Protein AF-A0A3B3ZC01-F1 (afdb_monomer_lite)

Organism: NCBI:txid409849

Secondary structure (DSSP, 8-state):
-HHHHHHHHHHHHHHHHHHHHHHHHHHHHHTTSTTTS--SS------S----HHHHHHHHHHHT-HHHHHHHHHTT--TT---TTS--HHHHH--

Foldseek 3Di:
DVVVVVVVVVVVVVVVVVVVVVVVVVVVVVVPDPNNDDDPDDDPDPDPDDDDLQVVLLVCLLVVVVVVNVVSVVVPHDQCDADPVSDGSVNNVVD

Structure (mmCIF, N/CA/C/O backbone):
data_AF-A0A3B3ZC01-F1
#
_entry.id   AF-A0A3B3ZC01-F1
#
loop_
_atom_site.group_PDB
_atom_site.id
_atom_site.type_symbol
_atom_site.label_atom_id
_atom_site.label_alt_id
_atom_site.label_comp_id
_atom_site.label_asym_id
_atom_site.label_entity_id
_atom_site.label_seq_id
_atom_site.pdbx_PDB_ins_code
_atom_site.Cartn_x
_atom_site.Cartn_y
_atom_site.Cartn_z
_atom_site.occupancy
_atom_site.B_iso_or_equiv
_atom_site.auth_seq_id
_atom_site.auth_comp_id
_atom_site.auth_asym_id
_atom_site.auth_atom_id
_atom_site.pdbx_PDB_model_num
ATOM 1 N N . MET A 1 1 ? 13.702 22.636 48.711 1.00 61.31 1 MET A N 1
ATOM 2 C CA . MET A 1 1 ? 13.964 21.980 47.406 1.00 61.31 1 MET A CA 1
ATOM 3 C C . MET A 1 1 ? 13.101 20.726 47.174 1.00 61.31 1 MET A C 1
ATOM 5 O O . MET A 1 1 ? 12.510 20.631 46.109 1.00 61.31 1 MET A O 1
ATOM 9 N N . ALA A 1 2 ? 12.923 19.815 48.145 1.00 56.75 2 ALA A N 1
ATOM 10 C CA . ALA A 1 2 ? 12.149 18.568 47.961 1.00 56.75 2 ALA A CA 1
ATOM 11 C C . ALA A 1 2 ? 10.627 18.730 47.691 1.00 56.75 2 ALA A C 1
ATOM 13 O O . ALA A 1 2 ? 10.056 17.978 46.905 1.00 56.75 2 ALA A O 1
ATOM 14 N N . LEU A 1 3 ? 9.960 19.737 48.273 1.00 59.44 3 LEU A N 1
ATOM 15 C CA . LEU A 1 3 ? 8.509 19.949 48.095 1.00 59.44 3 LEU A CA 1
ATOM 16 C C . LEU A 1 3 ? 8.112 20.369 46.665 1.00 59.44 3 LEU A C 1
ATOM 18 O O . LEU A 1 3 ? 7.061 19.965 46.170 1.00 59.44 3 LEU A O 1
ATOM 22 N N . LEU A 1 4 ? 8.965 21.129 45.969 1.00 62.72 4 LEU A N 1
ATOM 23 C CA . LEU A 1 4 ? 8.703 21.584 44.594 1.00 62.72 4 LEU A CA 1
ATOM 24 C C . LEU A 1 4 ? 8.810 20.441 43.572 1.00 62.72 4 LEU A C 1
ATOM 26 O O . LEU A 1 4 ? 8.013 20.376 42.636 1.00 62.72 4 LEU A O 1
ATOM 30 N N . VAL A 1 5 ? 9.742 19.503 43.777 1.00 62.34 5 VAL A N 1
ATOM 31 C CA . VAL A 1 5 ? 9.912 18.324 42.909 1.00 62.34 5 VAL A CA 1
ATOM 32 C C . VAL A 1 5 ? 8.715 17.375 43.020 1.00 62.34 5 VAL A C 1
ATOM 34 O O . VAL A 1 5 ? 8.249 16.872 41.995 1.00 62.34 5 VAL A O 1
ATOM 37 N N . ASN A 1 6 ? 8.160 17.193 44.225 1.00 59.75 6 ASN A N 1
ATOM 38 C CA . ASN A 1 6 ? 6.948 16.395 44.446 1.00 59.75 6 ASN A CA 1
ATOM 39 C C . ASN A 1 6 ? 5.703 17.031 43.816 1.00 59.75 6 ASN A C 1
ATOM 41 O O . ASN A 1 6 ? 4.911 16.332 43.187 1.00 59.75 6 ASN A O 1
ATOM 45 N N . LEU A 1 7 ? 5.549 18.358 43.896 1.00 60.75 7 LEU A N 1
ATOM 46 C CA . LEU A 1 7 ? 4.442 19.058 43.238 1.00 60.75 7 LEU A CA 1
ATOM 47 C C . LEU A 1 7 ? 4.520 18.938 41.706 1.00 60.75 7 LEU A C 1
ATOM 49 O O . LEU A 1 7 ? 3.498 18.790 41.038 1.00 60.75 7 LEU A O 1
ATOM 53 N N . HIS A 1 8 ? 5.731 18.973 41.144 1.00 59.97 8 HIS A N 1
ATOM 54 C CA . HIS A 1 8 ? 5.950 18.836 39.706 1.00 59.97 8 HIS A CA 1
ATOM 55 C C . HIS A 1 8 ? 5.734 17.394 39.211 1.00 59.97 8 HIS A C 1
ATOM 57 O O . HIS A 1 8 ? 5.148 17.196 38.145 1.00 59.97 8 HIS A O 1
ATOM 63 N N . HIS A 1 9 ? 6.144 16.384 39.988 1.00 59.25 9 HIS A N 1
ATOM 64 C CA . HIS A 1 9 ? 5.833 14.975 39.710 1.00 59.25 9 HIS A CA 1
ATOM 65 C C . HIS A 1 9 ? 4.328 14.692 39.811 1.00 59.25 9 HIS A C 1
ATOM 67 O O . HIS A 1 9 ? 3.765 14.073 38.910 1.00 59.25 9 HIS A O 1
ATOM 73 N N . ASN A 1 10 ? 3.653 15.229 40.830 1.00 59.44 10 ASN A N 1
ATOM 74 C CA . ASN A 1 10 ? 2.208 15.080 41.010 1.00 59.44 10 ASN A CA 1
ATOM 75 C C . ASN A 1 10 ? 1.408 15.783 39.889 1.00 59.44 10 ASN A C 1
ATOM 77 O O . ASN A 1 10 ? 0.513 15.194 39.284 1.00 59.44 10 ASN A O 1
ATOM 81 N N . ARG A 1 11 ? 1.805 17.006 39.496 1.00 60.34 11 ARG A N 1
ATOM 82 C CA . ARG A 1 11 ? 1.209 17.716 38.344 1.00 60.34 11 ARG A CA 1
ATOM 83 C C . ARG A 1 11 ? 1.417 16.988 37.015 1.00 60.34 11 ARG A C 1
ATOM 85 O O . ARG A 1 11 ? 0.533 17.040 36.161 1.00 60.34 11 ARG A O 1
ATOM 92 N N . ARG A 1 12 ? 2.562 16.326 36.810 1.00 60.12 12 ARG A N 1
ATOM 93 C CA . ARG A 1 12 ? 2.789 15.478 35.626 1.00 60.12 12 ARG A CA 1
ATOM 94 C C . ARG A 1 12 ? 1.875 14.250 35.648 1.00 60.12 12 ARG A C 1
ATOM 96 O O . ARG A 1 12 ? 1.235 13.983 34.637 1.00 60.12 12 ARG A O 1
ATOM 103 N N . GLY A 1 13 ? 1.736 13.570 36.788 1.00 62.28 13 GLY A N 1
ATOM 104 C CA . GLY A 1 13 ? 0.817 12.435 36.953 1.00 62.28 13 GLY A CA 1
ATOM 105 C C . GLY A 1 13 ? -0.644 12.781 36.639 1.00 62.28 13 GLY A C 1
ATOM 106 O O . GLY A 1 13 ? -1.289 12.072 35.868 1.00 62.28 13 GLY A O 1
ATOM 107 N N . MET A 1 14 ? -1.140 13.919 37.141 1.00 62.06 14 MET A N 1
ATOM 108 C CA . MET A 1 14 ? -2.505 14.398 36.869 1.00 62.06 14 MET A CA 1
ATOM 109 C C . MET A 1 14 ? -2.751 14.718 35.385 1.00 62.06 14 MET A C 1
ATOM 111 O O . MET A 1 14 ? -3.792 14.352 34.848 1.00 62.06 14 MET A O 1
ATOM 115 N N . LYS A 1 15 ? -1.792 15.350 34.691 1.00 64.19 15 LYS A N 1
ATOM 116 C CA . LYS A 1 15 ? -1.918 15.644 33.248 1.00 64.19 15 LYS A CA 1
ATOM 117 C C . LYS A 1 15 ? -1.956 14.377 32.386 1.00 64.19 15 LYS A C 1
ATOM 119 O O . LYS A 1 15 ? -2.673 14.333 31.391 1.00 64.19 15 LYS A O 1
ATOM 124 N N . MET A 1 16 ? -1.205 13.342 32.764 1.00 63.22 16 MET A N 1
ATOM 125 C CA . MET A 1 16 ? -1.214 12.061 32.044 1.00 63.22 16 MET A CA 1
ATOM 126 C C . MET A 1 16 ? -2.505 11.269 32.290 1.00 63.22 16 MET A C 1
ATOM 128 O O . MET A 1 16 ? -2.987 10.589 31.385 1.00 63.22 16 MET A O 1
ATOM 132 N N . ALA A 1 17 ? -3.082 11.371 33.492 1.00 69.81 17 ALA A N 1
ATOM 133 C CA . ALA A 1 17 ? -4.395 10.806 33.797 1.00 69.81 17 ALA A CA 1
ATOM 134 C C . ALA A 1 17 ? -5.510 11.493 32.987 1.00 69.81 17 ALA A C 1
ATOM 136 O O . ALA A 1 17 ? -6.351 10.807 32.410 1.00 69.81 17 ALA A O 1
ATOM 137 N N . ASP A 1 18 ? -5.446 12.819 32.850 1.00 82.75 18 ASP A N 1
ATOM 138 C CA . ASP A 1 18 ? -6.366 13.609 32.022 1.00 82.75 18 ASP A CA 1
ATOM 139 C C . ASP A 1 18 ? -6.279 13.231 30.529 1.00 82.75 18 ASP A C 1
ATOM 141 O O . ASP A 1 18 ? -7.299 13.003 29.880 1.00 82.75 18 ASP A O 1
ATOM 145 N N . ALA A 1 19 ? -5.071 13.049 29.982 1.00 87.62 19 ALA A N 1
ATOM 146 C CA . ALA A 1 19 ? -4.892 12.596 28.598 1.00 87.62 19 ALA A CA 1
ATOM 147 C C . ALA A 1 19 ? -5.476 11.189 28.348 1.00 87.62 19 ALA A C 1
ATOM 149 O O . ALA A 1 19 ? -6.144 10.962 27.336 1.00 87.62 19 ALA A O 1
ATOM 150 N N . LYS A 1 20 ? -5.264 10.246 29.279 1.00 90.69 20 LYS A N 1
ATOM 151 C CA . LYS A 1 20 ? -5.834 8.888 29.199 1.00 90.69 20 LYS A CA 1
ATOM 152 C C . LYS A 1 20 ? -7.359 8.907 29.284 1.00 90.69 20 LYS A C 1
ATOM 154 O O . LYS A 1 20 ? -8.020 8.222 28.506 1.00 90.69 20 LYS A O 1
ATOM 159 N N . GLN A 1 21 ? -7.919 9.708 30.190 1.00 92.94 21 GLN A N 1
ATOM 160 C CA . GLN A 1 21 ? -9.365 9.840 30.340 1.00 92.94 21 GLN A CA 1
ATOM 161 C C . GLN A 1 21 ? -10.006 10.432 29.079 1.00 92.94 21 GLN A C 1
ATOM 163 O O . GLN A 1 21 ? -10.946 9.845 28.546 1.00 92.94 21 GLN A O 1
ATOM 168 N N . LYS A 1 22 ? -9.438 11.514 28.536 1.00 94.00 22 LYS A N 1
ATOM 169 C CA . LYS A 1 22 ? -9.893 12.124 27.278 1.00 94.00 22 LYS A CA 1
ATOM 170 C C . LYS A 1 22 ? -9.864 11.142 26.110 1.00 94.00 22 LYS A C 1
ATOM 172 O O . LYS A 1 22 ? -10.803 11.100 25.318 1.00 94.00 22 LYS A O 1
ATOM 177 N N . ARG A 1 23 ? -8.822 10.305 26.009 1.00 94.69 23 ARG A N 1
ATOM 178 C CA . ARG A 1 23 ? -8.762 9.253 24.983 1.00 94.69 23 ARG A CA 1
ATOM 179 C C . ARG A 1 23 ? -9.865 8.209 25.170 1.00 94.69 23 ARG A C 1
ATOM 181 O O . ARG A 1 23 ? -10.495 7.827 24.187 1.00 94.69 23 ARG A O 1
ATOM 188 N N . ASN A 1 24 ? -10.128 7.778 26.404 1.00 95.62 24 ASN A N 1
ATOM 189 C CA . ASN A 1 24 ? -11.209 6.833 26.696 1.00 95.62 24 ASN A CA 1
ATOM 190 C C . ASN A 1 24 ? -12.586 7.406 26.340 1.00 95.62 24 ASN A C 1
ATOM 192 O O . ASN A 1 24 ? -13.406 6.708 25.751 1.00 95.62 24 ASN A O 1
ATOM 196 N N . GLU A 1 25 ? -12.842 8.672 26.665 1.00 96.38 25 GLU A N 1
ATOM 197 C CA . GLU A 1 25 ? -14.081 9.366 26.298 1.00 96.38 25 GLU A CA 1
ATOM 198 C C . GLU A 1 25 ? -14.233 9.479 24.773 1.00 96.38 25 GLU A C 1
ATOM 200 O O . GLU A 1 25 ? -15.311 9.218 24.238 1.00 96.38 25 GLU A O 1
ATOM 205 N N . GLN A 1 26 ? -13.144 9.778 24.057 1.00 95.25 26 GLN A N 1
ATOM 206 C CA . GLN A 1 26 ? -13.139 9.813 22.594 1.00 95.25 26 GLN A CA 1
ATOM 207 C C . GLN A 1 26 ? -13.472 8.445 21.982 1.00 95.25 26 GLN A C 1
ATOM 209 O O . GLN A 1 26 ? -14.279 8.378 21.058 1.00 95.25 26 GLN A O 1
ATOM 214 N N . LEU A 1 27 ? -12.883 7.360 22.496 1.00 95.44 27 LEU A N 1
ATOM 215 C CA . LEU A 1 27 ? -13.167 6.000 22.027 1.00 95.44 27 LEU A CA 1
ATOM 216 C C . LEU A 1 27 ? -14.626 5.609 22.281 1.00 95.44 27 LEU A C 1
ATOM 218 O O . LEU A 1 27 ? -15.269 5.065 21.390 1.00 95.44 27 LEU A O 1
ATOM 222 N N . LYS A 1 28 ? -15.184 5.963 23.447 1.00 96.12 28 LYS A N 1
ATOM 223 C CA . LYS A 1 28 ? -16.611 5.750 23.745 1.00 96.12 28 LYS A CA 1
ATOM 224 C C . LYS A 1 28 ? -17.530 6.473 22.765 1.00 96.12 28 LYS A C 1
ATOM 226 O O . LYS A 1 28 ? -18.558 5.926 22.398 1.00 96.12 28 LYS A O 1
ATOM 231 N N . ARG A 1 29 ? -17.170 7.691 22.350 1.00 94.62 29 ARG A N 1
ATOM 232 C CA . ARG A 1 29 ? -17.928 8.455 21.348 1.00 94.62 29 ARG A CA 1
ATOM 233 C C . ARG A 1 29 ? -17.787 7.879 19.938 1.00 94.62 29 ARG A C 1
ATOM 235 O O . ARG A 1 29 ? -18.691 8.048 19.128 1.00 94.62 29 ARG A O 1
ATOM 242 N N . TRP A 1 30 ? -16.638 7.284 19.629 1.00 94.06 30 TRP A N 1
ATOM 243 C CA . TRP A 1 30 ? -16.387 6.684 18.323 1.00 94.06 30 TRP A CA 1
ATOM 244 C C . TRP A 1 30 ? -17.200 5.398 18.121 1.00 94.06 30 TRP A C 1
ATOM 246 O O . TRP A 1 30 ? -17.738 5.206 17.035 1.00 94.06 30 TRP A O 1
ATOM 256 N N . LEU A 1 31 ? -17.354 4.576 19.164 1.00 94.31 31 LEU A N 1
ATOM 257 C CA . LEU A 1 31 ? -18.167 3.356 19.118 1.00 94.31 31 LEU A CA 1
ATOM 258 C C . LEU A 1 31 ? -19.624 3.660 18.723 1.00 94.31 31 LEU A C 1
ATOM 260 O O . LEU A 1 31 ? -20.285 4.489 19.348 1.00 94.31 31 LEU A O 1
ATOM 264 N N . GLY A 1 32 ? -20.120 2.986 17.686 1.00 88.88 32 GLY A N 1
ATOM 265 C CA . GLY A 1 32 ? -21.458 3.173 17.117 1.00 88.88 32 GLY A CA 1
ATOM 266 C C . GLY A 1 32 ? -21.636 4.447 16.283 1.00 88.88 32 GLY A C 1
ATOM 267 O O . GLY A 1 32 ? -22.744 4.724 15.825 1.00 88.88 32 GLY A O 1
ATOM 268 N N . SER A 1 33 ? -20.576 5.237 16.083 1.00 91.50 33 SER A N 1
ATOM 269 C CA . SER A 1 33 ? -20.606 6.369 15.153 1.00 91.50 33 SER A CA 1
ATOM 270 C C . SER A 1 33 ? -20.652 5.893 13.699 1.00 91.50 33 SER A C 1
ATOM 272 O O . SER A 1 33 ? -20.255 4.774 13.387 1.00 91.50 33 SER A O 1
ATOM 274 N N . GLU A 1 34 ? -21.054 6.767 12.774 1.00 87.19 34 GLU A N 1
ATOM 275 C CA . GLU A 1 34 ? -21.034 6.465 11.332 1.00 87.19 34 GLU A CA 1
ATOM 276 C C . GLU A 1 34 ? -19.651 6.032 10.818 1.00 87.19 34 GLU A C 1
ATOM 278 O O . GLU A 1 34 ? -19.564 5.298 9.842 1.00 87.19 34 GLU A O 1
ATOM 283 N N . THR A 1 35 ? -18.572 6.467 11.476 1.00 85.19 35 THR A N 1
ATOM 284 C CA . THR A 1 35 ? -17.195 6.091 11.127 1.00 85.19 35 THR A CA 1
ATOM 285 C C . THR A 1 35 ? -16.817 4.689 11.620 1.00 85.19 35 THR A C 1
ATOM 287 O O . THR A 1 35 ? -15.921 4.080 11.046 1.00 85.19 35 THR A O 1
ATOM 290 N N . ASP A 1 36 ? -17.453 4.198 12.688 1.00 89.62 36 ASP A N 1
ATOM 291 C CA . ASP A 1 36 ? -17.279 2.831 13.216 1.00 89.62 36 ASP A CA 1
ATOM 292 C C . ASP A 1 36 ? -18.133 1.817 12.439 1.00 89.62 36 ASP A C 1
ATOM 294 O O . ASP A 1 36 ? -17.762 0.659 12.266 1.00 89.62 36 ASP A O 1
ATOM 298 N N . LEU A 1 37 ? -19.264 2.267 11.893 1.00 85.19 37 LEU A N 1
ATOM 299 C CA . LEU A 1 37 ? -20.118 1.453 11.036 1.00 85.19 37 LEU A CA 1
ATOM 300 C C . LEU A 1 37 ? -19.445 1.216 9.675 1.00 85.19 37 LEU A C 1
ATOM 302 O O . LEU A 1 37 ? -19.642 1.977 8.725 1.00 85.19 37 LEU A O 1
ATOM 306 N N . GLU A 1 38 ? -18.679 0.130 9.549 1.00 74.12 38 GLU A N 1
ATOM 307 C CA . GLU A 1 38 ? -18.240 -0.323 8.231 1.00 74.12 38 GLU A CA 1
ATOM 308 C C . GLU A 1 38 ? -19.462 -0.683 7.371 1.00 74.12 38 GLU A C 1
ATOM 310 O O . GLU A 1 38 ? -20.317 -1.477 7.78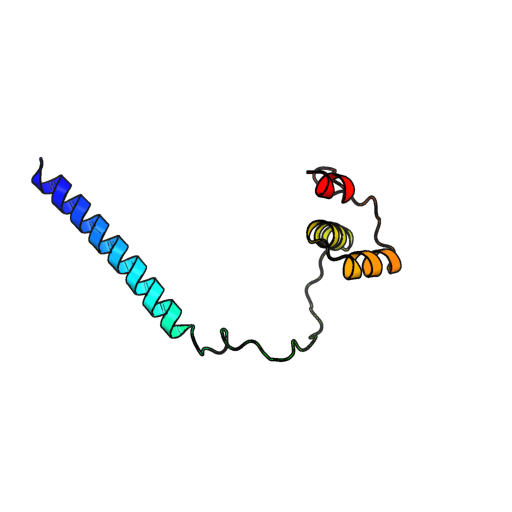4 1.00 74.12 38 GLU A O 1
ATOM 315 N N . PRO A 1 39 ? -19.586 -0.125 6.154 1.00 72.31 39 PRO A N 1
ATOM 316 C CA . PRO A 1 39 ? -20.639 -0.548 5.256 1.00 72.31 39 PRO A CA 1
ATOM 317 C C . PRO A 1 39 ? -20.384 -2.011 4.849 1.00 72.31 39 PRO A C 1
ATOM 319 O O . PRO A 1 39 ? -19.289 -2.320 4.382 1.00 72.31 39 PRO A O 1
ATOM 322 N N . PRO A 1 40 ? -21.397 -2.899 4.909 1.00 67.06 40 PRO A N 1
ATOM 323 C CA . PRO A 1 40 ? -21.241 -4.326 4.598 1.00 67.06 40 PRO A CA 1
ATOM 324 C C . PRO A 1 40 ? -20.803 -4.598 3.151 1.00 67.06 40 PRO A C 1
ATOM 326 O O . PRO A 1 40 ? -20.412 -5.711 2.813 1.00 67.06 40 PRO A O 1
ATOM 329 N N . VAL A 1 41 ? -20.873 -3.585 2.279 1.00 70.75 41 VAL A N 1
ATOM 330 C CA . VAL A 1 41 ? -20.338 -3.623 0.920 1.00 70.75 41 VAL A CA 1
ATOM 331 C C . VAL A 1 41 ? -19.663 -2.288 0.618 1.00 70.75 41 VAL A C 1
ATOM 333 O O . VAL A 1 41 ? -20.323 -1.244 0.542 1.00 70.75 41 VAL A O 1
ATOM 336 N N . LEU A 1 42 ? -18.354 -2.320 0.368 1.00 68.88 42 LEU A N 1
ATOM 337 C CA . LEU A 1 42 ? -17.624 -1.188 -0.195 1.00 68.88 42 LEU A CA 1
ATOM 338 C C . LEU A 1 42 ? -18.155 -0.911 -1.607 1.00 68.88 42 LEU A C 1
ATOM 340 O O . LEU A 1 42 ? -17.786 -1.566 -2.583 1.00 68.88 42 LEU A O 1
ATOM 344 N N . LYS A 1 43 ? -19.051 0.073 -1.741 1.00 67.88 43 LYS A N 1
ATOM 345 C CA . LYS A 1 43 ? -19.484 0.545 -3.061 1.00 67.88 43 LYS A CA 1
ATOM 346 C C . LYS A 1 43 ? -18.250 1.076 -3.787 1.00 67.88 43 LYS A C 1
ATOM 348 O O . LYS A 1 43 ? -17.704 2.098 -3.370 1.00 67.88 43 LYS A O 1
ATOM 353 N N . LYS A 1 44 ? -17.839 0.414 -4.878 1.00 68.19 44 LYS A N 1
ATOM 354 C CA . LYS A 1 44 ? -16.772 0.872 -5.786 1.00 68.19 44 LYS A CA 1
ATOM 355 C C . LYS A 1 44 ? -17.183 2.200 -6.433 1.00 68.19 44 LYS A C 1
ATOM 357 O O . LYS A 1 44 ? -17.667 2.253 -7.561 1.00 68.19 44 LYS A O 1
ATOM 362 N N . LYS A 1 45 ? -17.046 3.297 -5.689 1.00 75.31 45 LYS A N 1
ATOM 363 C CA . LYS A 1 45 ? -17.138 4.653 -6.225 1.00 75.31 45 LYS A CA 1
ATOM 364 C C . LYS A 1 45 ? -15.933 4.846 -7.138 1.00 75.31 45 LYS A C 1
ATOM 366 O O . LYS A 1 45 ? -14.836 4.410 -6.802 1.00 75.31 45 LYS A O 1
ATOM 371 N N . LYS A 1 46 ? -16.123 5.510 -8.280 1.00 75.56 46 LYS A N 1
ATOM 372 C CA . LYS A 1 46 ? -14.998 5.914 -9.129 1.00 75.56 46 LYS A CA 1
ATOM 373 C C . LYS A 1 46 ? -14.087 6.819 -8.297 1.00 75.56 46 LYS A C 1
ATOM 375 O O . LYS A 1 46 ? -14.467 7.948 -7.980 1.00 75.56 46 LYS A O 1
ATOM 380 N N . THR A 1 47 ? -12.931 6.307 -7.889 1.00 81.19 47 THR A N 1
ATOM 381 C CA . THR A 1 47 ? -11.944 7.083 -7.144 1.00 81.19 47 THR A CA 1
ATOM 382 C C . THR A 1 47 ? -11.352 8.122 -8.089 1.00 81.19 47 THR A C 1
ATOM 384 O O . THR A 1 47 ? -10.990 7.826 -9.227 1.00 81.19 47 THR A O 1
ATOM 387 N N . LYS A 1 48 ? -11.315 9.380 -7.641 1.00 89.25 48 LYS A N 1
ATOM 388 C CA . LYS A 1 48 ? -10.668 10.461 -8.400 1.00 89.25 48 LYS A CA 1
ATOM 389 C C . LYS A 1 48 ? -9.147 10.411 -8.259 1.00 89.25 48 LYS A C 1
ATOM 391 O O . LYS A 1 48 ? -8.440 10.858 -9.152 1.00 89.25 48 LYS A O 1
ATOM 396 N N . VAL A 1 49 ? -8.668 9.877 -7.137 1.00 90.44 49 VAL A N 1
ATOM 397 C CA . VAL A 1 49 ? -7.246 9.740 -6.823 1.00 90.44 49 VAL A CA 1
ATOM 398 C C . VAL A 1 49 ? -6.728 8.447 -7.439 1.00 90.44 49 VAL A C 1
ATOM 400 O O . VAL A 1 49 ? -7.324 7.384 -7.248 1.00 90.44 49 VAL A O 1
ATOM 403 N N . LYS A 1 50 ? -5.625 8.561 -8.176 1.00 89.31 50 LYS A N 1
ATOM 404 C CA . LYS A 1 50 ? -4.851 7.450 -8.724 1.00 89.31 50 LYS A CA 1
ATOM 405 C C . LYS A 1 50 ? -3.388 7.665 -8.367 1.00 89.31 50 LYS A C 1
ATOM 407 O O . LYS A 1 50 ? -2.950 8.810 -8.262 1.00 89.31 50 LYS A O 1
ATOM 412 N N . PHE A 1 51 ? -2.672 6.568 -8.192 1.00 91.00 51 PHE A N 1
ATOM 413 C CA . PHE A 1 51 ? -1.226 6.565 -8.027 1.00 91.00 51 PHE A CA 1
ATOM 414 C C . PHE A 1 51 ? -0.570 6.146 -9.339 1.00 91.00 51 PHE A C 1
ATOM 416 O O . PHE A 1 51 ? -1.248 5.640 -10.236 1.00 91.00 51 PHE A O 1
ATOM 423 N N . ASP A 1 52 ? 0.732 6.390 -9.439 1.00 91.75 52 ASP A N 1
ATOM 424 C CA . ASP A 1 52 ? 1.545 5.865 -10.530 1.00 91.75 52 ASP A CA 1
ATOM 425 C C . ASP A 1 52 ? 1.502 4.327 -10.539 1.00 91.75 52 ASP A C 1
ATOM 427 O O . ASP A 1 52 ? 1.573 3.704 -9.477 1.00 91.75 52 ASP A O 1
ATOM 431 N N . ASP A 1 53 ? 1.371 3.719 -11.720 1.00 91.81 53 ASP A N 1
ATOM 432 C CA . ASP A 1 53 ? 1.209 2.266 -11.847 1.00 91.81 53 ASP A CA 1
ATOM 433 C C . ASP A 1 53 ? 2.439 1.507 -11.300 1.00 91.81 53 ASP A C 1
ATOM 435 O O . ASP A 1 53 ? 2.272 0.441 -10.709 1.00 91.81 53 ASP A O 1
ATOM 439 N N . GLY A 1 54 ? 3.651 2.067 -11.402 1.00 93.94 54 GLY A N 1
ATOM 440 C CA . GLY A 1 54 ? 4.867 1.479 -10.834 1.00 93.94 54 GLY A CA 1
ATOM 441 C C . GLY A 1 54 ? 4.894 1.529 -9.306 1.00 93.94 54 GLY A C 1
ATOM 442 O O . GLY A 1 54 ? 5.250 0.551 -8.647 1.00 93.94 54 GLY A O 1
ATOM 443 N N . ALA A 1 55 ? 4.427 2.632 -8.713 1.00 94.00 55 ALA A N 1
ATOM 444 C CA . ALA A 1 55 ? 4.258 2.727 -7.261 1.00 94.00 55 ALA A CA 1
ATOM 445 C C . ALA A 1 55 ? 3.206 1.732 -6.732 1.00 94.00 55 ALA A C 1
ATOM 447 O O . ALA A 1 55 ? 3.418 1.106 -5.692 1.00 94.00 55 ALA A O 1
ATOM 448 N N . VAL A 1 56 ? 2.090 1.560 -7.453 1.00 95.88 56 VAL A N 1
ATOM 449 C CA . VAL A 1 56 ? 1.065 0.556 -7.118 1.00 95.88 56 VAL A CA 1
ATOM 450 C C . VAL A 1 56 ? 1.631 -0.860 -7.250 1.00 95.88 56 VAL A C 1
ATOM 452 O O . VAL A 1 56 ? 1.383 -1.690 -6.378 1.00 95.88 56 VAL A O 1
ATOM 455 N N . PHE A 1 57 ? 2.426 -1.124 -8.289 1.00 96.44 57 PHE A N 1
ATOM 456 C CA . PHE A 1 57 ? 3.075 -2.416 -8.504 1.00 96.44 57 PHE A CA 1
ATOM 457 C C . PHE A 1 57 ? 4.021 -2.794 -7.357 1.00 96.44 57 PHE A C 1
ATOM 459 O O . PH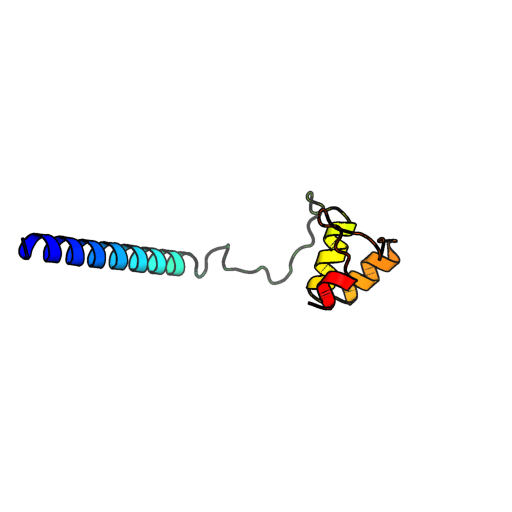E A 1 57 ? 3.872 -3.869 -6.779 1.00 96.44 57 PHE A O 1
ATOM 466 N N . LEU A 1 58 ? 4.928 -1.894 -6.955 1.00 96.12 58 LEU A N 1
ATOM 467 C CA . LEU A 1 58 ? 5.817 -2.138 -5.810 1.00 96.12 58 LEU A CA 1
ATOM 468 C C . LEU A 1 58 ? 5.031 -2.403 -4.519 1.00 96.12 58 LEU A C 1
ATOM 470 O O . LEU A 1 58 ? 5.368 -3.320 -3.773 1.00 96.12 58 LEU A O 1
ATOM 474 N N . ALA A 1 59 ? 3.960 -1.642 -4.271 1.00 95.00 59 ALA A N 1
ATOM 475 C CA . ALA A 1 59 ? 3.121 -1.837 -3.092 1.00 95.00 59 ALA A CA 1
ATOM 476 C C . ALA A 1 59 ? 2.429 -3.21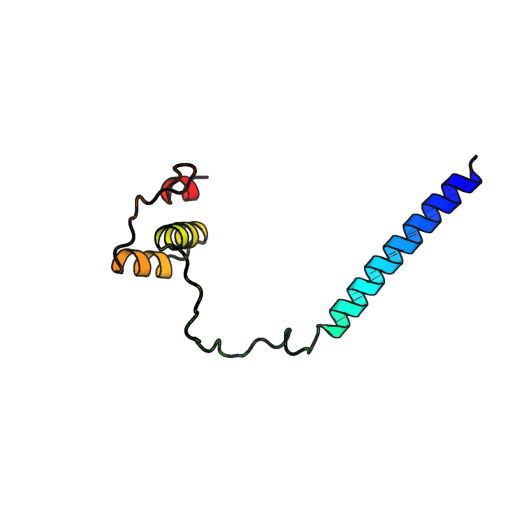2 -3.087 1.00 95.00 59 ALA A C 1
ATOM 478 O O . ALA A 1 59 ? 2.434 -3.878 -2.054 1.00 95.00 59 ALA A O 1
ATOM 479 N N . ALA A 1 60 ? 1.889 -3.653 -4.230 1.00 96.00 60 ALA A N 1
ATOM 480 C CA . ALA A 1 60 ? 1.258 -4.967 -4.371 1.00 96.00 60 ALA A CA 1
ATOM 481 C C . ALA A 1 60 ? 2.262 -6.116 -4.165 1.00 96.00 60 ALA A C 1
ATOM 483 O O . ALA A 1 60 ? 1.957 -7.099 -3.488 1.00 96.00 60 ALA A O 1
ATOM 484 N N . CYS A 1 61 ? 3.488 -5.978 -4.685 1.00 95.69 61 CYS A N 1
ATOM 485 C CA . CYS A 1 61 ? 4.561 -6.937 -4.423 1.00 95.69 61 CYS A CA 1
ATOM 486 C C . CYS A 1 61 ? 4.939 -6.973 -2.936 1.00 95.69 61 CYS A C 1
ATOM 488 O O . CYS A 1 61 ? 5.057 -8.053 -2.363 1.00 95.69 61 CYS A O 1
ATOM 490 N N . SER A 1 62 ? 5.092 -5.808 -2.300 1.00 93.50 62 SER A N 1
ATOM 491 C CA . SER A 1 62 ? 5.470 -5.703 -0.888 1.00 93.50 62 SER A CA 1
ATOM 492 C C . SER A 1 62 ? 4.396 -6.243 0.065 1.00 93.50 62 SER A C 1
ATOM 494 O O . SER A 1 62 ? 4.745 -6.798 1.106 1.00 93.50 62 SER A O 1
ATOM 496 N N . SER A 1 63 ? 3.108 -6.128 -0.276 1.00 93.88 63 SER A N 1
ATOM 497 C CA . SER A 1 63 ? 2.011 -6.706 0.513 1.00 93.88 63 SER A CA 1
ATOM 498 C C . SER A 1 63 ? 1.801 -8.205 0.277 1.00 93.88 63 SER A C 1
ATOM 500 O O . SER A 1 63 ? 1.035 -8.826 1.014 1.00 93.88 63 SER A O 1
ATOM 502 N N . GLY A 1 64 ? 2.443 -8.787 -0.742 1.00 93.56 64 GLY A N 1
ATOM 503 C CA . GLY A 1 64 ? 2.218 -10.172 -1.158 1.00 93.56 64 GLY A CA 1
ATOM 504 C C . GLY A 1 64 ? 0.866 -10.403 -1.844 1.00 93.56 64 GLY A C 1
ATOM 505 O O . GLY A 1 64 ? 0.408 -11.544 -1.915 1.00 93.56 64 GLY A O 1
ATOM 506 N N . ASP A 1 65 ? 0.214 -9.349 -2.346 1.00 96.00 65 ASP A N 1
ATOM 507 C CA . ASP A 1 65 ? -1.070 -9.445 -3.051 1.00 96.00 65 ASP A CA 1
ATOM 508 C C . ASP A 1 65 ? -0.861 -9.972 -4.478 1.00 96.00 65 ASP A C 1
ATOM 510 O O . ASP A 1 65 ? -0.778 -9.228 -5.457 1.00 96.00 65 ASP A O 1
ATOM 514 N N . THR A 1 66 ? -0.715 -11.293 -4.587 1.00 96.00 66 THR A N 1
ATOM 515 C CA . THR A 1 66 ? -0.396 -11.952 -5.860 1.00 96.00 66 THR A CA 1
ATOM 516 C C . THR A 1 66 ? -1.464 -11.754 -6.937 1.00 96.00 66 THR A C 1
ATOM 518 O O . THR A 1 66 ? -1.112 -11.657 -8.112 1.00 96.00 66 THR A O 1
ATOM 521 N N . GLU A 1 67 ? -2.743 -11.641 -6.567 1.00 97.62 67 GLU A N 1
ATOM 522 C CA . GLU A 1 67 ? -3.826 -11.407 -7.529 1.00 97.62 67 GLU A CA 1
ATOM 523 C C . GLU A 1 67 ? -3.704 -10.015 -8.154 1.00 97.62 67 GLU A C 1
ATOM 525 O O . GLU A 1 67 ? -3.796 -9.865 -9.376 1.00 97.62 67 GLU A O 1
ATOM 530 N N . GLU A 1 68 ? -3.435 -8.997 -7.334 1.00 96.00 68 GLU A N 1
ATOM 531 C CA . GLU A 1 68 ? -3.240 -7.636 -7.823 1.00 96.00 68 GLU A CA 1
ATOM 532 C C . GLU A 1 68 ? -1.948 -7.502 -8.640 1.00 96.00 68 GLU A C 1
ATOM 534 O O . GLU A 1 68 ? -1.960 -6.846 -9.685 1.00 96.00 68 GLU A O 1
ATOM 539 N N . VAL A 1 69 ? -0.861 -8.171 -8.235 1.00 96.50 69 VAL A N 1
ATOM 540 C CA . VAL A 1 69 ? 0.390 -8.231 -9.014 1.00 96.50 69 VAL A CA 1
ATOM 541 C C . VAL A 1 69 ? 0.131 -8.804 -10.409 1.00 96.50 69 VAL A C 1
ATOM 543 O O . VAL A 1 69 ? 0.504 -8.178 -11.401 1.00 96.50 69 VAL A O 1
ATOM 546 N N . LEU A 1 70 ? -0.554 -9.949 -10.509 1.00 97.31 70 LEU A N 1
ATOM 547 C CA . LEU A 1 70 ? -0.895 -10.563 -11.797 1.00 97.31 70 LEU A CA 1
ATOM 548 C C . LEU A 1 70 ? -1.755 -9.628 -12.653 1.00 97.31 70 LEU A C 1
ATOM 550 O O . LEU A 1 70 ? -1.451 -9.397 -13.822 1.00 97.31 70 LEU A O 1
ATOM 554 N N . ARG A 1 71 ? -2.774 -9.003 -12.057 1.00 97.25 71 ARG A N 1
ATOM 555 C CA . ARG A 1 71 ? -3.649 -8.054 -12.759 1.00 97.25 71 ARG A CA 1
ATOM 556 C C . ARG A 1 71 ? -2.893 -6.830 -13.288 1.00 97.25 71 ARG A C 1
ATOM 558 O O . ARG A 1 71 ? -3.267 -6.270 -14.320 1.00 97.25 71 ARG A O 1
ATOM 565 N N . LEU A 1 72 ? -1.877 -6.355 -12.569 1.00 96.56 72 LEU A N 1
ATOM 566 C CA . LEU A 1 72 ? -1.037 -5.237 -13.003 1.00 96.56 72 LEU A CA 1
ATOM 567 C C . LEU A 1 72 ? -0.092 -5.654 -14.136 1.00 96.56 72 LEU A C 1
ATOM 569 O O . LEU A 1 72 ? 0.058 -4.896 -15.094 1.00 96.56 72 LEU A O 1
ATOM 573 N N . LEU A 1 73 ? 0.468 -6.865 -14.081 1.00 96.12 73 LEU A N 1
ATOM 574 C CA . LEU A 1 73 ? 1.283 -7.426 -15.164 1.00 96.12 73 LEU A CA 1
ATOM 575 C C . LEU A 1 73 ? 0.470 -7.607 -16.452 1.00 96.12 73 LEU A C 1
ATOM 577 O O . LEU A 1 73 ? 0.917 -7.175 -17.512 1.00 96.12 73 LEU A O 1
ATOM 581 N N . ASP A 1 74 ? -0.759 -8.120 -16.362 1.00 97.12 74 ASP A N 1
ATOM 582 C CA . ASP A 1 74 ? -1.674 -8.243 -17.510 1.00 97.12 74 ASP A CA 1
ATOM 583 C C . ASP A 1 74 ? -2.016 -6.884 -18.146 1.00 97.12 74 ASP A C 1
ATOM 585 O O . ASP A 1 74 ? -2.339 -6.790 -19.332 1.00 97.12 74 ASP A O 1
ATOM 589 N N . ARG A 1 75 ? -1.934 -5.802 -17.363 1.00 95.31 75 ARG A N 1
ATOM 590 C CA . ARG A 1 75 ? -2.119 -4.420 -17.827 1.00 95.31 75 ARG A CA 1
ATOM 591 C C . ARG A 1 75 ? -0.841 -3.775 -18.371 1.00 95.31 75 ARG A C 1
ATOM 593 O O . ARG A 1 75 ? -0.911 -2.628 -18.809 1.00 95.31 75 ARG A O 1
ATOM 600 N N . GLY A 1 76 ? 0.288 -4.484 -18.363 1.00 94.88 76 GLY A N 1
ATOM 601 C CA . GLY A 1 76 ? 1.569 -4.004 -18.877 1.00 94.88 76 GLY A CA 1
ATOM 602 C C . GLY A 1 76 ? 2.404 -3.214 -17.869 1.00 94.88 76 GLY A C 1
ATOM 603 O O . GLY A 1 76 ? 3.188 -2.364 -18.286 1.00 94.88 76 GLY A O 1
ATOM 604 N N . ALA A 1 77 ? 2.237 -3.452 -16.564 1.00 95.44 77 ALA A N 1
ATOM 605 C CA . ALA A 1 77 ? 3.144 -2.890 -15.565 1.00 95.44 77 ALA A CA 1
ATOM 606 C C . ALA A 1 77 ? 4.592 -3.345 -15.822 1.00 95.44 77 ALA A C 1
ATOM 608 O O . ALA A 1 77 ? 4.844 -4.516 -16.115 1.00 95.44 77 ALA A O 1
ATOM 609 N N . ASP A 1 78 ? 5.545 -2.420 -15.695 1.00 95.31 78 ASP A N 1
ATOM 610 C CA . ASP A 1 78 ? 6.965 -2.743 -15.808 1.00 95.31 78 ASP A CA 1
ATOM 611 C C . ASP A 1 78 ? 7.437 -3.484 -14.553 1.00 95.31 78 ASP A C 1
ATOM 613 O O . ASP A 1 78 ? 7.544 -2.910 -13.469 1.00 95.31 78 ASP A O 1
ATOM 617 N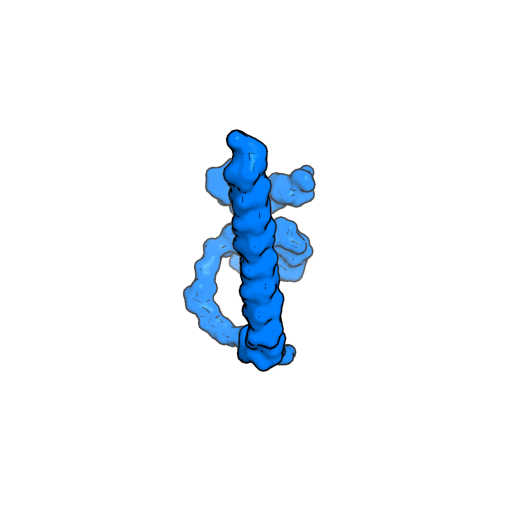 N . ILE A 1 79 ? 7.757 -4.767 -14.718 1.00 95.00 79 ILE A N 1
ATOM 618 C CA . ILE A 1 79 ? 8.290 -5.618 -13.649 1.00 95.00 79 ILE A CA 1
ATOM 619 C C . ILE A 1 79 ? 9.622 -5.096 -13.083 1.00 95.00 79 ILE A C 1
ATOM 621 O O . ILE A 1 79 ? 9.962 -5.387 -11.936 1.00 95.00 79 ILE A O 1
ATOM 625 N N . ASN A 1 80 ? 10.368 -4.316 -13.872 1.00 95.19 80 ASN A N 1
ATOM 626 C CA . ASN A 1 80 ? 11.651 -3.733 -13.490 1.00 95.19 80 ASN A CA 1
ATOM 627 C C . ASN A 1 80 ? 11.526 -2.296 -12.982 1.00 95.19 80 ASN A C 1
ATOM 629 O O . ASN A 1 80 ? 12.552 -1.644 -12.776 1.00 95.19 80 ASN A O 1
ATOM 633 N N . TYR A 1 81 ? 10.303 -1.804 -12.759 1.00 96.38 81 TYR A N 1
ATOM 634 C CA . TYR A 1 81 ? 10.098 -0.483 -12.187 1.00 96.38 81 TYR A CA 1
ATOM 635 C C . TYR A 1 81 ? 10.899 -0.335 -10.887 1.00 96.38 81 TYR A C 1
ATOM 637 O O . TYR A 1 81 ? 10.820 -1.171 -9.981 1.00 96.38 81 TYR A O 1
ATOM 645 N N . ALA A 1 82 ? 11.665 0.750 -10.807 1.00 95.50 82 ALA A N 1
ATOM 646 C CA . ALA A 1 82 ? 12.469 1.107 -9.653 1.00 95.50 82 ALA A CA 1
ATOM 647 C C . ALA A 1 82 ? 11.931 2.395 -9.022 1.00 95.50 82 ALA A C 1
ATOM 649 O O . ALA A 1 82 ? 11.561 3.337 -9.724 1.00 95.50 82 ALA A O 1
ATOM 650 N N . ASN A 1 83 ? 11.893 2.444 -7.691 1.00 93.62 83 ASN A N 1
ATOM 651 C CA . ASN A 1 83 ? 11.540 3.668 -6.974 1.00 93.62 83 ASN A CA 1
ATOM 652 C C . ASN A 1 83 ? 12.667 4.725 -7.058 1.00 93.62 83 ASN A C 1
ATOM 654 O O . ASN A 1 83 ? 13.693 4.527 -7.707 1.00 93.62 83 ASN A O 1
ATOM 658 N N . VAL A 1 84 ? 12.493 5.852 -6.359 1.00 93.81 84 VAL A N 1
ATOM 659 C CA . VAL A 1 84 ? 13.484 6.948 -6.312 1.00 93.81 84 VAL A CA 1
ATOM 660 C C . VAL A 1 84 ? 14.854 6.530 -5.766 1.00 93.81 84 VAL A C 1
ATOM 662 O O . VAL A 1 84 ? 15.849 7.175 -6.084 1.00 93.81 84 VAL A O 1
ATOM 665 N N . ASP A 1 85 ? 14.909 5.448 -4.987 1.00 93.88 85 ASP A N 1
ATOM 666 C CA . ASP A 1 85 ? 16.137 4.881 -4.425 1.00 93.88 85 ASP A CA 1
ATOM 667 C C . ASP A 1 85 ? 16.778 3.831 -5.354 1.00 93.88 85 ASP A C 1
ATOM 669 O O . ASP A 1 85 ? 17.820 3.267 -5.030 1.00 93.88 85 ASP A O 1
ATOM 673 N N . GLY A 1 86 ? 16.161 3.538 -6.504 1.00 94.69 86 GLY A N 1
ATOM 674 C CA . GLY A 1 86 ? 16.612 2.503 -7.434 1.00 94.69 86 GLY A CA 1
ATOM 675 C C . GLY A 1 86 ? 16.189 1.078 -7.053 1.00 94.69 86 GLY A C 1
ATOM 676 O O . GLY A 1 86 ? 16.679 0.121 -7.650 1.00 94.69 86 GLY A O 1
ATOM 677 N N . LEU A 1 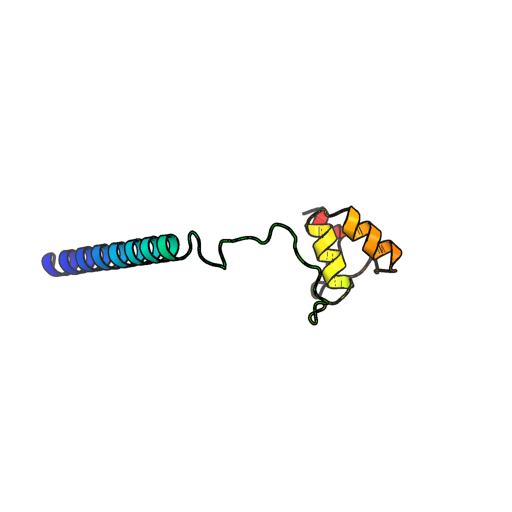87 ? 15.283 0.906 -6.084 1.00 94.50 87 LEU A N 1
ATOM 678 C CA . LEU A 1 87 ? 14.832 -0.408 -5.624 1.00 94.50 87 LEU A CA 1
ATOM 679 C C . LEU A 1 87 ? 13.651 -0.914 -6.454 1.00 94.50 87 LEU A C 1
ATOM 681 O O . LEU A 1 87 ? 12.618 -0.249 -6.557 1.00 94.50 87 LEU A O 1
ATOM 685 N N . THR A 1 88 ? 13.799 -2.123 -6.994 1.00 95.62 88 THR A N 1
ATOM 686 C CA . THR A 1 88 ? 12.728 -2.870 -7.676 1.00 95.62 88 THR A CA 1
ATOM 687 C C . THR A 1 88 ? 11.951 -3.759 -6.705 1.00 95.62 88 THR A C 1
ATOM 689 O O . THR A 1 88 ? 12.371 -3.965 -5.564 1.00 95.62 88 THR A O 1
ATOM 692 N N . ALA A 1 89 ? 10.858 -4.367 -7.177 1.00 94.38 89 ALA A N 1
ATOM 693 C CA . ALA A 1 89 ? 10.092 -5.345 -6.400 1.00 94.38 89 ALA A CA 1
ATOM 694 C C . ALA A 1 89 ? 10.979 -6.479 -5.857 1.00 94.38 89 ALA A C 1
ATOM 696 O O . ALA A 1 89 ? 10.847 -6.869 -4.700 1.00 94.38 89 ALA A O 1
ATOM 697 N N . LEU A 1 90 ? 11.940 -6.956 -6.659 1.00 92.38 90 LEU A N 1
ATOM 698 C CA . LEU A 1 90 ? 12.855 -8.023 -6.251 1.00 92.38 90 LEU A CA 1
ATOM 699 C C . LEU A 1 90 ? 13.735 -7.618 -5.058 1.00 92.38 90 LEU A C 1
ATOM 701 O O . LEU A 1 90 ? 13.950 -8.418 -4.155 1.00 92.38 90 LEU A O 1
ATOM 705 N N . HIS A 1 91 ? 14.201 -6.367 -5.018 1.00 92.94 91 HIS A N 1
ATOM 706 C CA . HIS A 1 91 ? 14.973 -5.867 -3.878 1.00 92.94 91 HIS A CA 1
ATOM 707 C C . HIS A 1 91 ? 14.144 -5.864 -2.588 1.00 92.94 91 HIS A C 1
ATOM 709 O O . HIS A 1 91 ? 14.681 -6.121 -1.515 1.00 92.94 91 HIS A O 1
ATOM 715 N N . GLN A 1 92 ? 12.842 -5.580 -2.692 1.00 85.19 92 GLN A N 1
ATOM 716 C CA . GLN A 1 92 ? 11.952 -5.453 -1.538 1.00 85.19 92 GLN A CA 1
ATOM 717 C C . GLN A 1 92 ? 11.541 -6.800 -0.935 1.00 85.19 92 GLN A C 1
ATOM 719 O O . GLN A 1 92 ? 11.271 -6.862 0.259 1.00 85.19 92 GLN A O 1
ATOM 724 N N . VAL 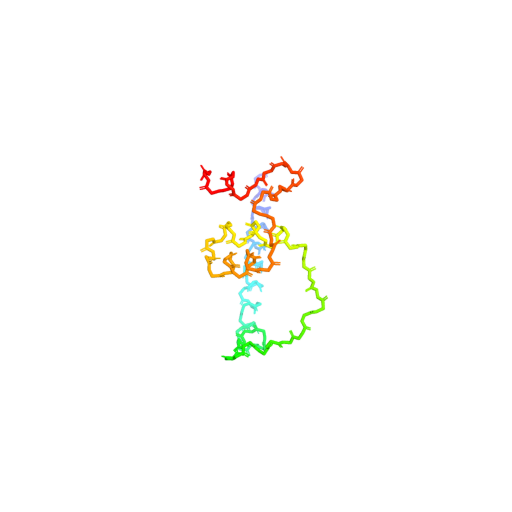A 1 93 ? 11.505 -7.874 -1.729 1.00 82.81 93 VAL A N 1
ATOM 725 C CA . VAL A 1 93 ? 11.086 -9.208 -1.253 1.00 82.81 93 VAL A CA 1
ATOM 726 C C . VAL A 1 93 ? 12.224 -10.042 -0.660 1.00 82.81 93 VAL A C 1
ATOM 728 O O . VAL A 1 93 ? 11.962 -11.065 -0.034 1.00 82.81 93 VAL A O 1
ATOM 731 N N . CYS A 1 94 ? 13.481 -9.640 -0.862 1.00 74.25 94 CYS A N 1
ATOM 732 C CA . CYS A 1 94 ? 14.655 -10.352 -0.346 1.00 74.25 94 CYS A CA 1
ATOM 733 C C . CYS A 1 94 ? 15.190 -9.802 0.992 1.00 74.25 94 CYS A C 1
ATOM 735 O O . CYS A 1 94 ? 16.205 -10.309 1.472 1.00 74.25 94 CYS A O 1
ATOM 737 N N . GLY A 1 95 ? 14.560 -8.758 1.544 1.00 59.91 95 GLY A N 1
ATOM 738 C CA . GLY A 1 95 ? 14.955 -8.095 2.795 1.00 59.91 95 GLY A CA 1
ATOM 739 C C . GLY A 1 95 ? 14.454 -8.772 4.063 1.00 59.91 95 GLY A C 1
ATOM 740 O O . GLY A 1 95 ? 13.411 -9.459 4.006 1.00 59.91 95 GLY A O 1
#

pLDDT: mean 84.86, std 13.62, range [56.75, 97.62]

Radius of gyration: 24.4 Å; chains: 1; bounding box: 38×34×67 Å

Sequence (95 aa):
MALLVNLHHNRRGMKMADAKQKRNEQLKRWLGSETDLEPPVLKKKKTKVKFDDGAVFLAACSSGDTEEVLRLLDRGADINYANVDGLTALHQVCG

InterPro domains:
  IPR002110 Ankyrin repeat [PF13637] (59-94)
  IPR036770 Ankyrin repeat-containing domain superfamily [G3DSA:1.25.40.20] (14-95)
  IPR036770 Ankyrin repeat-containing domain superfamily [SSF48403] (20-94)
  IPR051226 Protein Phosphatase 1 Regulatory Subunit [PTHR24179] (13-94)